Protein AF-A0A6N2I099-F1 (afdb_monomer)

Nearest PDB structures (foldseek):
  7eqi-assembly1_A  TM=3.088E-01  e=4.882E+00  Streptomyces antibioticus

Foldseek 3Di:
DPPFDKAFDQQCLLQQADPPVCPPGGGDPVVNSRRIDGDHPVVVVVDDNGPVNVVVVVVVVVVVVVVVVVVVVVVD

Secondary structure (DSSP, 8-state):
-----EEE-TTTTT--BPPTT-TT-SB-TTTTT-SEEE--TTTGGGPPPPHHHHHHHHHHHHHHHHHHHHHHHHT-

Solvent-accessible surface area (backbone atoms only — not comparable to full-atom values): 4468 Å² total; per-residue (Å²): 131,82,83,68,48,68,43,59,22,81,89,41,42,42,66,10,37,36,59,90,86,42,87,87,40,74,41,18,76,90,42,70,38,65,11,43,38,86,34,50,84,76,54,52,79,72,54,75,83,37,73,54,53,54,52,52,48,50,57,48,51,54,52,51,51,51,54,53,52,51,54,52,62,75,74,108

Radius of gyration: 17.08 Å; Cα contacts (8 Å, |Δi|>4): 87; chains: 1; bounding box: 39×30×46 Å

Structure (mmCIF, N/CA/C/O backbone):
data_AF-A0A6N2I099-F1
#
_entry.id   AF-A0A6N2I099-F1
#
loop_
_atom_site.group_PDB
_atom_site.id
_atom_site.type_symbol
_atom_site.label_atom_id
_atom_site.label_alt_id
_atom_site.label_comp_id
_atom_site.label_asym_id
_atom_site.label_entity_id
_atom_site.label_seq_id
_atom_site.pdbx_PDB_ins_code
_atom_site.Cartn_x
_atom_site.Cartn_y
_atom_site.Cartn_z
_atom_site.occupancy
_atom_site.B_iso_or_equiv
_atom_site.auth_seq_id
_atom_site.auth_comp_id
_atom_site.auth_asym_id
_atom_site.auth_atom_id
_atom_site.pdbx_PDB_model_num
ATOM 1 N N . MET A 1 1 ? 17.181 9.479 14.442 1.00 45.97 1 MET A N 1
ATOM 2 C CA . MET A 1 1 ? 16.649 9.101 13.117 1.00 45.97 1 MET A CA 1
ATOM 3 C C . MET A 1 1 ? 15.270 9.710 12.983 1.00 45.97 1 MET A C 1
ATOM 5 O O . MET A 1 1 ? 14.388 9.323 13.734 1.00 45.97 1 MET A O 1
ATOM 9 N N . THR A 1 2 ? 15.082 10.687 12.102 1.00 56.69 2 THR A N 1
ATOM 10 C CA . THR A 1 2 ? 13.731 11.041 11.659 1.00 56.69 2 THR A CA 1
ATOM 11 C C . THR A 1 2 ? 13.343 9.989 10.628 1.00 56.69 2 THR A C 1
ATOM 13 O O . THR A 1 2 ? 14.019 9.853 9.609 1.00 56.69 2 THR A O 1
ATOM 16 N N . SER A 1 3 ? 12.344 9.157 10.925 1.00 67.25 3 SER A N 1
ATOM 17 C CA . SER A 1 3 ? 11.820 8.213 9.940 1.00 67.25 3 SER A CA 1
ATOM 18 C C . SER A 1 3 ? 11.345 9.020 8.734 1.00 67.25 3 SER A C 1
ATOM 20 O O . SER A 1 3 ? 10.457 9.867 8.849 1.00 67.25 3 SER A O 1
ATOM 22 N N . ARG A 1 4 ? 11.987 8.827 7.580 1.00 71.81 4 ARG A N 1
ATOM 23 C CA . ARG A 1 4 ? 11.469 9.381 6.331 1.00 71.81 4 ARG A CA 1
ATOM 24 C C . ARG A 1 4 ? 10.162 8.657 6.003 1.00 71.81 4 ARG A C 1
ATOM 26 O O . ARG A 1 4 ? 10.077 7.455 6.258 1.00 71.81 4 ARG A O 1
ATOM 33 N N . PRO A 1 5 ? 9.119 9.367 5.547 1.00 85.12 5 PRO A N 1
ATOM 34 C CA . PRO A 1 5 ? 7.865 8.728 5.184 1.00 85.12 5 PRO A CA 1
ATOM 35 C C . PRO A 1 5 ? 8.071 7.813 3.977 1.00 85.12 5 PRO A C 1
ATOM 37 O O . PRO A 1 5 ? 8.790 8.162 3.045 1.00 85.12 5 PRO A O 1
ATOM 40 N N . TRP A 1 6 ? 7.408 6.664 4.001 1.00 87.38 6 TRP A N 1
ATOM 41 C CA . TRP A 1 6 ? 7.391 5.693 2.911 1.00 87.38 6 TRP A CA 1
ATOM 42 C C . TRP A 1 6 ? 5.959 5.533 2.419 1.00 87.38 6 TRP A C 1
ATOM 44 O O . TRP A 1 6 ? 5.027 5.566 3.228 1.00 87.38 6 TRP A O 1
ATOM 54 N N . ALA A 1 7 ? 5.782 5.349 1.117 1.00 87.19 7 ALA A N 1
ATOM 55 C CA . ALA A 1 7 ? 4.501 4.963 0.536 1.00 87.19 7 ALA A CA 1
ATOM 56 C C . ALA A 1 7 ? 4.685 3.794 -0.430 1.00 87.19 7 ALA A C 1
ATOM 58 O O . ALA A 1 7 ? 5.805 3.474 -0.826 1.00 87.19 7 ALA A O 1
ATOM 59 N N . ASP A 1 8 ? 3.576 3.152 -0.787 1.00 89.81 8 ASP A N 1
ATOM 60 C CA . ASP A 1 8 ? 3.573 2.119 -1.816 1.00 89.81 8 ASP A CA 1
ATOM 61 C C . ASP A 1 8 ? 4.100 2.712 -3.134 1.00 89.81 8 ASP A C 1
ATOM 63 O O . ASP A 1 8 ? 3.627 3.756 -3.582 1.00 89.81 8 ASP A O 1
ATOM 67 N N . CYS A 1 9 ? 5.060 2.027 -3.757 1.00 89.00 9 CYS A N 1
ATOM 68 C CA . CYS A 1 9 ? 5.542 2.349 -5.098 1.00 89.00 9 CYS A CA 1
ATOM 69 C C . CYS A 1 9 ? 4.357 2.367 -6.071 1.00 89.00 9 CYS A C 1
ATOM 71 O O . CYS A 1 9 ? 3.587 1.396 -6.112 1.00 89.00 9 CYS A O 1
ATOM 73 N N . SER A 1 10 ? 4.210 3.447 -6.845 1.00 86.06 10 SER A N 1
ATOM 74 C CA . SER A 1 10 ? 3.067 3.637 -7.749 1.00 86.06 10 SER A CA 1
ATOM 75 C C . SER A 1 10 ? 2.996 2.561 -8.826 1.00 86.06 10 SER A C 1
ATOM 77 O O . SER A 1 10 ? 1.904 2.126 -9.186 1.00 86.06 10 SER A O 1
ATOM 79 N N . GLU A 1 11 ? 4.156 2.067 -9.253 1.00 87.44 11 GLU A N 1
ATOM 80 C CA . GLU A 1 11 ? 4.261 1.225 -10.443 1.00 87.44 11 GLU A CA 1
ATOM 81 C C . GLU A 1 11 ? 3.882 -0.220 -10.161 1.00 87.44 11 GLU A C 1
ATOM 83 O O . GLU A 1 11 ? 3.211 -0.866 -10.959 1.00 87.44 11 GLU A O 1
ATOM 88 N N . CYS A 1 12 ? 4.246 -0.715 -8.980 1.00 89.25 12 CYS A N 1
ATOM 89 C CA . CYS A 1 12 ? 3.877 -2.060 -8.540 1.00 89.25 12 CYS A CA 1
ATOM 90 C C . CYS A 1 12 ? 2.739 -2.065 -7.513 1.00 89.25 12 CYS A C 1
ATOM 92 O O . CYS A 1 12 ? 2.434 -3.114 -6.937 1.00 89.25 12 CYS A O 1
ATOM 94 N N . ALA A 1 13 ? 2.150 -0.897 -7.237 1.00 89.25 13 ALA A N 1
ATOM 95 C CA . ALA A 1 13 ? 1.115 -0.677 -6.230 1.00 89.25 13 ALA A CA 1
ATOM 96 C C . ALA A 1 13 ? 1.443 -1.317 -4.865 1.00 89.25 13 ALA A C 1
ATOM 98 O O . ALA A 1 13 ? 0.586 -1.934 -4.228 1.00 89.25 13 ALA A O 1
ATOM 99 N N . GLY A 1 14 ? 2.700 -1.238 -4.424 1.00 90.19 14 GLY A N 1
ATOM 100 C CA . GLY A 1 14 ? 3.106 -1.822 -3.143 1.00 90.19 14 GLY A CA 1
ATOM 101 C C . GLY A 1 14 ? 3.409 -3.321 -3.158 1.00 90.19 14 GLY A C 1
ATOM 102 O O . GLY A 1 14 ? 3.602 -3.910 -2.096 1.00 90.19 14 GLY A O 1
ATOM 103 N N . SER A 1 15 ? 3.389 -3.987 -4.317 1.00 90.69 15 SER A N 1
ATOM 104 C CA . SER A 1 15 ? 3.643 -5.433 -4.392 1.00 90.69 15 SER A CA 1
ATOM 105 C C . SER A 1 15 ? 5.130 -5.790 -4.391 1.00 90.69 15 SER A C 1
ATOM 107 O O . SER A 1 15 ? 5.487 -6.831 -3.850 1.00 90.69 15 SER A O 1
ATOM 109 N N . GLY A 1 16 ? 5.974 -4.945 -4.989 1.00 92.06 16 GLY A N 1
ATOM 110 C CA . GLY A 1 16 ? 7.391 -5.229 -5.238 1.00 92.06 16 GLY A CA 1
ATOM 111 C C . GLY A 1 16 ? 7.644 -6.137 -6.448 1.00 92.06 16 GLY A C 1
ATOM 112 O O 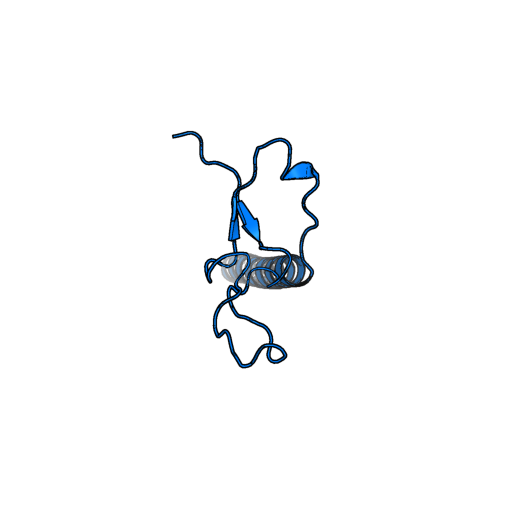. GLY A 1 16 ? 8.782 -6.268 -6.882 1.00 92.06 16 GLY A O 1
ATOM 113 N N . TRP A 1 17 ? 6.612 -6.719 -7.050 1.00 91.81 17 TRP A N 1
ATOM 114 C CA . TRP A 1 17 ? 6.755 -7.593 -8.214 1.00 91.81 17 TRP A CA 1
ATOM 115 C C . TRP A 1 17 ? 6.603 -6.788 -9.499 1.00 91.81 17 TRP A C 1
ATOM 117 O O . TRP A 1 17 ? 5.869 -5.795 -9.529 1.00 91.81 17 TRP A O 1
ATOM 127 N N . ALA A 1 18 ? 7.310 -7.198 -10.547 1.00 88.06 18 ALA A N 1
ATOM 128 C CA . ALA A 1 18 ? 6.951 -6.756 -11.884 1.00 88.06 18 ALA A CA 1
ATOM 129 C C . ALA A 1 18 ? 5.600 -7.388 -12.257 1.00 88.06 18 ALA A C 1
ATOM 131 O O . ALA A 1 18 ? 5.273 -8.485 -11.796 1.00 88.06 18 ALA A O 1
ATOM 132 N N . GLY A 1 19 ? 4.791 -6.669 -13.036 1.00 77.94 19 GLY A N 1
ATOM 133 C CA . GLY A 1 19 ? 3.582 -7.252 -13.613 1.00 7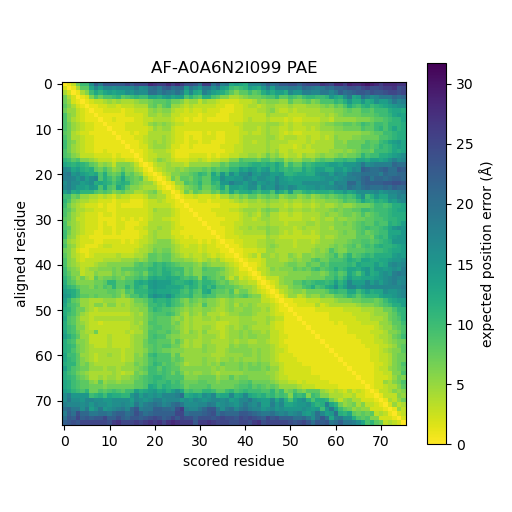7.94 19 GLY A CA 1
ATOM 134 C C . GLY A 1 19 ? 3.932 -8.352 -14.617 1.00 77.94 19 GLY A C 1
ATOM 135 O O . GLY A 1 19 ? 5.058 -8.414 -15.106 1.00 77.94 19 GLY A O 1
ATOM 136 N N . ASP A 1 20 ? 2.946 -9.176 -14.970 1.00 73.31 20 ASP A N 1
ATOM 137 C CA . ASP A 1 20 ? 3.125 -10.286 -15.921 1.00 73.31 20 ASP A CA 1
ATOM 138 C C . ASP A 1 20 ? 3.572 -9.824 -17.327 1.00 73.31 20 ASP A C 1
ATOM 140 O O . ASP A 1 20 ? 4.043 -10.629 -18.131 1.00 73.31 20 ASP A O 1
ATOM 144 N N . ASP A 1 21 ? 3.447 -8.524 -17.616 1.00 69.19 21 ASP A N 1
ATOM 145 C CA . ASP A 1 21 ? 3.798 -7.903 -18.894 1.00 69.19 21 ASP A CA 1
ATOM 146 C C . ASP A 1 21 ? 5.316 -7.735 -19.113 1.00 69.19 21 ASP A C 1
ATOM 148 O O . ASP A 1 21 ? 5.750 -7.600 -20.258 1.00 69.19 21 ASP A O 1
ATOM 152 N N . ASP A 1 22 ? 6.137 -7.756 -18.054 1.00 69.00 22 ASP A N 1
ATOM 153 C CA . ASP A 1 22 ? 7.601 -7.682 -18.160 1.00 69.00 22 ASP A CA 1
ATOM 154 C C . ASP A 1 22 ? 8.245 -9.003 -17.729 1.00 69.00 22 ASP A C 1
ATOM 156 O O . ASP A 1 22 ? 8.734 -9.172 -16.615 1.00 69.00 22 ASP A O 1
ATOM 160 N N . CYS A 1 23 ? 8.266 -9.963 -18.653 1.00 66.69 23 CYS A N 1
ATOM 161 C CA . CYS A 1 23 ? 8.821 -11.297 -18.422 1.00 66.69 23 CYS A CA 1
ATOM 162 C C . CYS A 1 23 ? 10.342 -11.325 -18.176 1.00 66.69 23 CYS A C 1
ATOM 164 O O . CYS A 1 23 ? 10.888 -12.386 -17.864 1.00 66.69 23 CYS A O 1
ATOM 166 N N . LEU A 1 24 ? 11.037 -10.191 -18.323 1.00 74.94 24 LEU A N 1
ATOM 167 C CA . LEU A 1 24 ? 12.482 -10.086 -18.121 1.00 74.94 24 LEU A CA 1
ATOM 168 C C . LEU A 1 24 ? 12.859 -9.646 -16.703 1.00 74.94 24 LEU A C 1
ATOM 170 O O . LEU A 1 24 ? 14.012 -9.834 -16.305 1.00 74.94 24 LEU A O 1
ATOM 174 N N . SER A 1 25 ? 11.920 -9.102 -15.925 1.00 78.75 25 SER A N 1
ATOM 175 C CA . SER A 1 25 ? 12.165 -8.688 -14.546 1.00 78.75 25 SER A CA 1
ATOM 176 C C . SER A 1 25 ? 11.148 -9.332 -13.604 1.00 78.75 25 SER A C 1
ATOM 178 O O . SER A 1 25 ? 9.952 -9.286 -13.822 1.00 78.75 25 SER A O 1
ATOM 180 N N . VAL A 1 26 ? 11.615 -10.001 -12.547 1.00 89.38 26 VAL A N 1
ATOM 181 C CA . VAL A 1 26 ? 10.722 -10.594 -11.527 1.00 89.38 26 VAL A CA 1
ATOM 182 C C . VAL A 1 26 ? 10.281 -9.529 -10.518 1.00 89.38 26 VAL A C 1
ATOM 184 O O . VAL A 1 26 ? 9.162 -9.534 -10.007 1.00 89.38 26 VAL A O 1
ATOM 187 N N . PHE A 1 27 ? 11.180 -8.593 -10.230 1.00 92.88 27 PHE A N 1
ATOM 188 C CA . PHE A 1 27 ? 10.964 -7.519 -9.276 1.00 92.88 27 PHE A CA 1
ATOM 189 C C . PHE A 1 27 ? 10.685 -6.216 -10.002 1.00 92.88 27 PHE A C 1
ATOM 191 O O . PHE A 1 27 ? 11.290 -5.930 -11.033 1.00 92.88 27 PHE A O 1
ATOM 198 N N . CYS A 1 28 ? 9.819 -5.394 -9.415 1.00 91.50 28 CYS A N 1
ATOM 199 C CA . CYS A 1 28 ? 9.563 -4.057 -9.918 1.00 91.50 28 CYS A CA 1
ATOM 200 C C . CYS A 1 28 ? 10.871 -3.263 -9.938 1.00 91.50 28 CYS A C 1
ATOM 202 O O . CYS A 1 28 ? 11.486 -3.042 -8.890 1.00 91.50 28 CYS A O 1
ATOM 204 N N . TRP A 1 29 ? 11.273 -2.825 -11.129 1.00 90.56 29 TRP A N 1
ATOM 205 C CA . TRP A 1 29 ? 12.521 -2.098 -11.343 1.00 90.56 29 TRP A CA 1
ATOM 206 C C . TRP A 1 29 ? 12.520 -0.715 -10.675 1.00 90.56 29 TRP A C 1
ATOM 208 O O . TRP A 1 29 ? 13.572 -0.244 -10.256 1.00 90.56 29 TRP A O 1
ATOM 218 N N . VAL A 1 30 ? 11.348 -0.084 -10.514 1.00 89.25 30 VAL A N 1
ATOM 219 C CA . VAL A 1 30 ? 11.225 1.250 -9.897 1.00 89.25 30 VAL A CA 1
ATOM 220 C C . VAL A 1 30 ? 11.604 1.210 -8.419 1.00 89.25 30 VAL A C 1
ATOM 222 O O . VAL A 1 30 ? 12.401 2.019 -7.951 1.00 89.25 30 VAL A O 1
ATOM 225 N N . CYS A 1 31 ? 11.070 0.235 -7.681 1.00 91.50 31 CYS A N 1
ATOM 226 C CA . CYS A 1 31 ? 11.327 0.093 -6.248 1.00 91.50 31 CYS A CA 1
ATOM 227 C C . CYS A 1 31 ? 12.360 -0.990 -5.914 1.00 91.50 31 CYS A C 1
ATOM 229 O O . CYS A 1 31 ? 12.536 -1.320 -4.742 1.00 91.50 31 CYS A O 1
ATOM 231 N N . ASN A 1 32 ? 13.021 -1.569 -6.922 1.00 91.88 32 ASN A N 1
ATOM 232 C CA . ASN A 1 32 ? 13.960 -2.687 -6.783 1.00 91.88 32 ASN A CA 1
ATOM 233 C C . ASN A 1 32 ? 13.419 -3.828 -5.903 1.00 91.88 32 ASN A C 1
ATOM 235 O O . ASN A 1 32 ? 14.125 -4.367 -5.052 1.00 91.88 32 ASN A O 1
ATOM 239 N N . GLY A 1 33 ? 12.140 -4.165 -6.060 1.00 92.50 33 GLY A N 1
ATOM 240 C CA . GLY A 1 33 ? 11.506 -5.235 -5.288 1.00 92.50 33 GLY A CA 1
ATOM 241 C C . GLY A 1 33 ? 11.000 -4.859 -3.895 1.00 92.50 33 GLY A C 1
ATOM 242 O O . GLY A 1 33 ? 10.310 -5.662 -3.272 1.00 92.50 33 GLY A O 1
ATOM 243 N N . ALA A 1 34 ? 11.277 -3.652 -3.394 1.00 93.00 34 ALA A N 1
ATOM 244 C CA . ALA A 1 34 ? 10.890 -3.262 -2.035 1.00 93.00 34 ALA A CA 1
ATOM 245 C C . ALA A 1 34 ? 9.377 -3.047 -1.866 1.00 93.00 34 ALA A C 1
ATOM 247 O O . ALA A 1 34 ? 8.856 -3.100 -0.754 1.00 93.00 34 ALA A O 1
ATOM 248 N N . GLY A 1 35 ? 8.677 -2.727 -2.957 1.00 91.94 35 GLY A N 1
ATOM 249 C CA . GLY A 1 35 ? 7.278 -2.305 -2.935 1.00 91.94 35 GLY A CA 1
ATOM 250 C C . GLY A 1 35 ? 7.061 -0.902 -2.361 1.00 91.94 35 GLY A C 1
ATOM 251 O O . GLY A 1 35 ? 5.961 -0.378 -2.469 1.00 91.94 35 GLY A O 1
ATOM 252 N N . LEU A 1 36 ? 8.082 -0.256 -1.800 1.00 90.38 36 LEU A N 1
ATOM 253 C CA . LEU A 1 36 ? 7.969 1.048 -1.154 1.00 90.38 36 LEU A CA 1
ATOM 254 C C . LEU A 1 36 ? 8.916 2.066 -1.786 1.00 90.38 36 LEU A C 1
ATOM 256 O O . LEU A 1 36 ? 10.022 1.722 -2.202 1.00 90.38 36 LEU A O 1
ATOM 260 N N . GLU A 1 37 ? 8.491 3.323 -1.791 1.00 88.56 37 GLU A N 1
ATOM 261 C CA . GLU A 1 37 ? 9.297 4.475 -2.177 1.00 88.56 37 GLU A CA 1
ATOM 262 C C . GLU A 1 37 ? 9.478 5.425 -0.999 1.00 88.56 37 GLU A C 1
ATOM 264 O O . GLU A 1 37 ? 8.549 5.703 -0.233 1.00 88.56 37 GLU A O 1
ATOM 269 N N . GLU A 1 38 ? 10.707 5.916 -0.851 1.00 88.56 38 GLU A N 1
ATOM 270 C CA . GLU A 1 38 ? 11.033 6.904 0.162 1.00 88.56 38 GLU A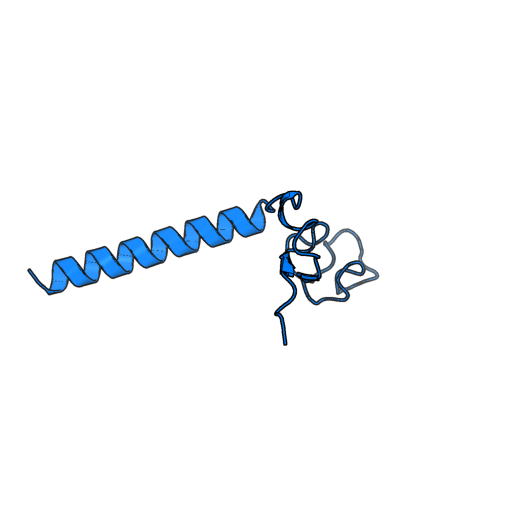 CA 1
ATOM 271 C C . GLU A 1 38 ? 10.569 8.285 -0.302 1.00 88.56 38 GLU A C 1
ATOM 273 O O . GLU A 1 38 ? 10.873 8.744 -1.405 1.00 88.56 38 GLU A O 1
ATOM 278 N N . HIS A 1 39 ? 9.868 8.987 0.576 1.00 84.75 39 HIS A N 1
ATOM 279 C CA . HIS A 1 39 ? 9.385 10.328 0.324 1.00 84.75 39 HIS A CA 1
ATOM 280 C C . HIS A 1 39 ? 9.975 11.327 1.310 1.00 84.75 39 HIS A C 1
ATOM 282 O O . HIS A 1 39 ? 10.406 11.022 2.423 1.00 84.75 39 HIS A O 1
ATOM 288 N N . THR A 1 40 ? 9.928 12.590 0.908 1.00 84.69 40 THR A N 1
ATOM 289 C CA . THR A 1 40 ? 10.025 13.695 1.855 1.00 84.69 40 THR A CA 1
ATOM 290 C C . THR A 1 40 ? 8.652 13.948 2.474 1.00 84.69 40 THR A C 1
ATOM 292 O O . THR A 1 40 ? 7.616 13.645 1.878 1.00 84.69 40 THR A O 1
ATOM 295 N N . ALA A 1 41 ? 8.616 14.589 3.644 1.00 79.31 41 ALA A N 1
ATOM 296 C CA . ALA A 1 41 ? 7.354 14.989 4.271 1.00 79.31 41 ALA A CA 1
ATOM 297 C C . ALA A 1 41 ? 6.472 15.869 3.362 1.00 79.31 41 ALA A C 1
ATOM 299 O O . ALA A 1 41 ? 5.257 15.862 3.504 1.00 79.31 41 ALA A O 1
ATOM 300 N N . ARG A 1 42 ? 7.063 16.609 2.411 1.00 79.62 42 ARG A N 1
ATOM 301 C CA . ARG A 1 42 ? 6.311 17.428 1.448 1.00 79.62 42 ARG A CA 1
ATOM 302 C C . ARG A 1 42 ? 5.776 16.621 0.265 1.00 79.62 42 ARG A C 1
ATOM 304 O O . ARG A 1 42 ? 4.705 16.939 -0.232 1.00 79.62 42 ARG A O 1
ATOM 311 N N . SER A 1 43 ? 6.492 15.591 -0.187 1.00 78.75 43 SER A N 1
ATOM 312 C CA . SER A 1 43 ? 6.085 14.809 -1.362 1.00 78.75 43 SER A CA 1
ATOM 313 C C . SER A 1 43 ? 5.018 13.763 -1.040 1.00 78.75 43 SER A C 1
ATOM 315 O O . SER A 1 43 ? 4.175 13.490 -1.886 1.00 78.75 43 SER A O 1
ATOM 317 N N . VAL A 1 44 ? 4.995 13.226 0.186 1.00 76.50 44 VAL A N 1
ATOM 318 C CA . VAL A 1 44 ? 4.011 12.199 0.578 1.00 76.50 44 VAL A CA 1
ATOM 319 C C . VAL A 1 44 ? 2.566 12.711 0.551 1.00 76.50 44 VAL A C 1
ATOM 321 O O . VAL A 1 44 ? 1.651 11.951 0.266 1.00 76.50 44 VAL A O 1
ATOM 324 N N . VAL A 1 45 ? 2.345 14.010 0.783 1.00 69.88 45 VAL A N 1
ATOM 325 C CA . VAL A 1 45 ? 0.999 14.619 0.783 1.00 69.88 45 VAL A CA 1
ATOM 326 C C . VAL A 1 45 ? 0.363 14.596 -0.612 1.00 69.88 45 VAL A C 1
ATOM 328 O O . VAL A 1 45 ? -0.856 14.580 -0.743 1.00 69.88 45 VAL A O 1
ATOM 331 N N . HIS A 1 46 ? 1.193 14.569 -1.656 1.00 66.25 46 HIS A N 1
ATOM 332 C CA . HIS A 1 46 ? 0.759 14.483 -3.048 1.00 66.25 46 HIS A CA 1
ATOM 333 C C . HIS A 1 46 ? 0.810 13.052 -3.599 1.00 66.25 46 HIS A C 1
ATOM 335 O O . HIS A 1 46 ? 0.420 12.830 -4.745 1.00 66.25 46 HIS A O 1
ATOM 341 N N . ALA A 1 47 ? 1.279 12.080 -2.808 1.00 69.25 47 ALA A N 1
ATOM 342 C CA . ALA A 1 47 ? 1.319 10.690 -3.229 1.00 69.25 47 ALA A CA 1
ATOM 343 C C . ALA A 1 47 ? -0.113 10.157 -3.358 1.00 69.25 47 ALA A C 1
ATOM 345 O O . ALA A 1 47 ? -0.924 10.231 -2.430 1.00 69.25 47 ALA A O 1
ATOM 346 N N . THR A 1 48 ? -0.437 9.615 -4.529 1.00 71.19 48 THR A N 1
ATOM 347 C CA . THR A 1 48 ? -1.750 9.010 -4.747 1.00 71.19 48 THR A CA 1
ATOM 348 C C . THR A 1 48 ? -1.797 7.672 -4.021 1.00 71.19 48 THR A C 1
ATOM 350 O O . THR A 1 48 ? -1.000 6.781 -4.297 1.00 71.19 48 THR A O 1
ATOM 353 N N . VAL A 1 49 ? -2.750 7.507 -3.102 1.00 78.62 49 VAL A N 1
ATOM 354 C CA . VAL A 1 49 ? -2.976 6.216 -2.437 1.00 78.62 49 VAL A CA 1
ATOM 355 C C . VAL A 1 49 ? -3.401 5.183 -3.482 1.00 78.62 49 VAL A C 1
ATOM 357 O O . VAL A 1 49 ? -4.446 5.356 -4.117 1.00 78.62 49 VAL A O 1
ATOM 360 N N . SER A 1 50 ? -2.620 4.112 -3.640 1.00 79.44 50 SER A N 1
ATOM 361 C CA . SER A 1 50 ? -2.882 3.091 -4.657 1.00 79.44 50 SER A CA 1
ATOM 362 C C . SER A 1 50 ? -4.183 2.322 -4.381 1.00 79.44 50 SER A C 1
ATOM 364 O O . SER A 1 50 ? -4.611 2.160 -3.232 1.00 79.44 50 SER A O 1
ATOM 366 N N . THR A 1 51 ? -4.812 1.789 -5.434 1.00 84.25 51 THR A N 1
ATOM 367 C CA . THR A 1 51 ? -6.013 0.941 -5.315 1.00 84.25 51 THR A CA 1
ATOM 368 C C . THR A 1 51 ? -5.765 -0.265 -4.405 1.00 84.25 51 THR A C 1
ATOM 370 O O . THR A 1 51 ? -6.617 -0.613 -3.586 1.00 84.25 51 THR A O 1
ATOM 373 N N . ARG A 1 52 ? -4.569 -0.863 -4.474 1.00 84.00 52 ARG A N 1
ATOM 374 C CA . ARG A 1 52 ? -4.169 -1.985 -3.618 1.00 84.00 52 ARG A CA 1
ATOM 375 C C . ARG A 1 52 ? -4.036 -1.573 -2.153 1.00 84.00 52 ARG A C 1
ATOM 377 O O . ARG A 1 52 ? -4.501 -2.308 -1.282 1.00 84.00 52 ARG A O 1
ATOM 384 N N . THR A 1 53 ? -3.472 -0.399 -1.867 1.00 83.44 53 THR A N 1
ATOM 385 C CA . THR A 1 53 ? -3.412 0.150 -0.502 1.00 83.44 53 THR A CA 1
ATOM 386 C C . THR A 1 53 ? -4.819 0.318 0.073 1.00 83.44 53 THR A C 1
ATOM 388 O O . THR A 1 53 ? -5.076 -0.096 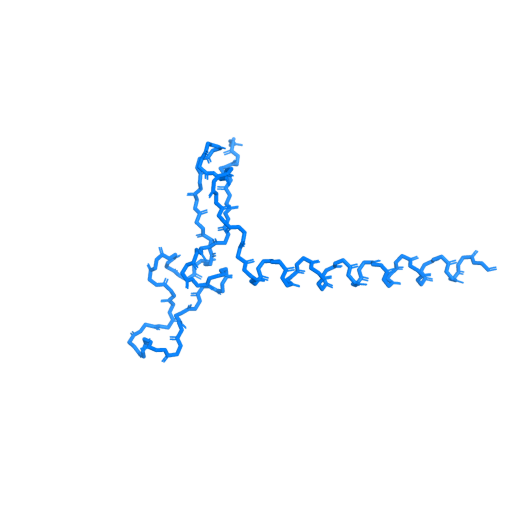1.203 1.00 83.44 53 THR A O 1
ATOM 391 N N . ARG A 1 54 ? -5.761 0.854 -0.718 1.00 87.12 54 ARG A N 1
ATOM 392 C CA . ARG A 1 54 ? -7.169 1.009 -0.307 1.00 87.12 54 ARG A CA 1
ATOM 393 C C . ARG A 1 54 ? -7.835 -0.337 -0.024 1.00 87.12 54 ARG A C 1
ATOM 395 O O . ARG A 1 54 ? -8.497 -0.475 0.999 1.00 87.12 54 ARG A O 1
ATOM 402 N N . ALA A 1 55 ? -7.615 -1.337 -0.875 1.00 89.62 55 ALA A N 1
ATOM 403 C CA . ALA A 1 55 ? -8.142 -2.685 -0.663 1.00 89.62 55 ALA A CA 1
ATOM 404 C C . ALA A 1 55 ? -7.582 -3.333 0.618 1.00 89.62 55 ALA A C 1
ATOM 406 O O . ALA A 1 55 ? -8.330 -3.924 1.394 1.00 89.62 55 ALA A O 1
ATOM 407 N N . ARG A 1 56 ? -6.276 -3.172 0.886 1.00 88.31 56 ARG A N 1
ATOM 408 C CA . ARG A 1 56 ? -5.645 -3.646 2.131 1.00 88.31 56 ARG A CA 1
ATOM 409 C C . ARG A 1 56 ? -6.228 -2.959 3.361 1.00 88.31 56 ARG A C 1
ATOM 411 O O . ARG A 1 56 ? -6.463 -3.638 4.358 1.00 88.31 56 ARG A O 1
ATOM 418 N N . LEU A 1 57 ? -6.458 -1.646 3.288 1.00 90.38 57 LEU A N 1
ATOM 419 C CA . LEU A 1 57 ? -7.086 -0.883 4.365 1.00 90.38 57 LEU A CA 1
ATOM 420 C C . LEU A 1 57 ? -8.501 -1.399 4.643 1.00 90.38 57 LEU A C 1
ATOM 422 O O . LEU A 1 57 ? -8.800 -1.711 5.788 1.00 90.38 57 LEU A O 1
ATOM 426 N N . HIS A 1 58 ? -9.324 -1.570 3.606 1.00 95.31 58 HIS A N 1
ATOM 427 C CA . HIS A 1 58 ? -10.684 -2.096 3.740 1.00 95.31 58 HIS A CA 1
ATOM 428 C C . HIS A 1 58 ? -10.705 -3.471 4.417 1.00 95.31 58 HIS A C 1
ATOM 430 O O . HIS A 1 58 ? -11.334 -3.636 5.458 1.00 95.31 58 HIS A O 1
ATOM 436 N N . ALA A 1 59 ? -9.926 -4.425 3.898 1.00 95.31 59 ALA A N 1
ATOM 437 C CA . ALA A 1 59 ? -9.836 -5.772 4.463 1.00 95.31 59 ALA A CA 1
ATOM 438 C C . ALA A 1 59 ? -9.298 -5.775 5.905 1.00 95.31 59 ALA A C 1
ATOM 440 O O . ALA A 1 59 ? -9.631 -6.638 6.717 1.00 95.31 59 ALA A O 1
ATOM 441 N N . TYR A 1 60 ? -8.416 -4.832 6.243 1.00 95.19 60 TYR A N 1
ATOM 442 C CA . TYR A 1 60 ? -7.936 -4.671 7.610 1.00 95.19 60 TYR A CA 1
ATOM 443 C C . TYR A 1 60 ? -9.032 -4.136 8.535 1.00 95.19 60 TYR A C 1
ATOM 445 O O . TYR A 1 60 ? -9.232 -4.704 9.608 1.00 95.19 60 TYR A O 1
ATOM 453 N N . THR A 1 61 ? -9.773 -3.114 8.105 1.00 96.69 61 THR A N 1
ATOM 454 C CA . THR A 1 61 ? -10.921 -2.580 8.841 1.00 96.69 61 THR A CA 1
ATOM 455 C C . THR A 1 61 ? -11.983 -3.651 9.068 1.00 96.69 61 THR A C 1
ATOM 457 O O . THR A 1 61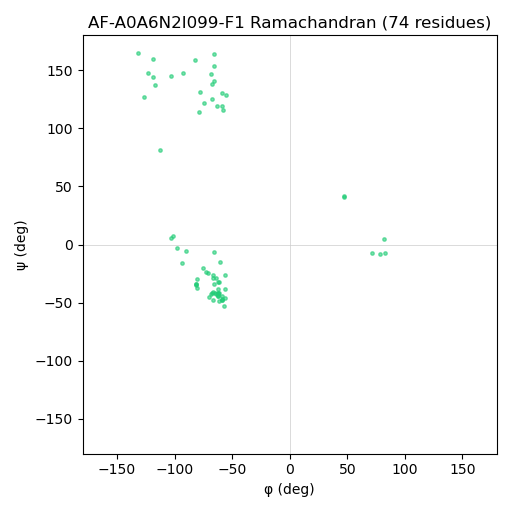 ? -12.384 -3.835 10.208 1.00 96.69 61 THR A O 1
ATOM 460 N N . GLU A 1 62 ? -12.367 -4.420 8.046 1.00 97.50 62 GLU A N 1
ATOM 461 C CA . GLU A 1 62 ? -13.342 -5.515 8.184 1.00 97.50 62 GLU A CA 1
ATOM 462 C C . GLU A 1 62 ? -12.915 -6.543 9.237 1.00 97.50 62 GLU A C 1
ATOM 464 O O . GLU A 1 62 ? -13.703 -6.911 10.109 1.00 97.50 62 GLU A O 1
ATOM 469 N N . ARG A 1 63 ? -11.645 -6.972 9.205 1.00 96.75 63 ARG A N 1
ATOM 470 C CA . ARG A 1 63 ? -11.106 -7.913 10.198 1.00 96.75 63 ARG A CA 1
ATOM 471 C C . ARG A 1 63 ? -11.125 -7.343 11.610 1.00 96.75 63 ARG A C 1
ATOM 473 O O . ARG A 1 63 ? -11.502 -8.054 12.537 1.00 96.75 63 ARG A O 1
ATOM 480 N N . LEU A 1 64 ? -10.715 -6.087 11.784 1.00 96.88 64 LEU A N 1
ATOM 481 C CA . LEU A 1 64 ? -10.741 -5.442 13.096 1.00 96.88 64 LEU A CA 1
ATOM 482 C C . LEU A 1 64 ? -12.169 -5.272 13.611 1.00 96.88 64 LEU A C 1
ATOM 484 O O . LEU A 1 64 ? -12.418 -5.521 14.786 1.00 96.88 64 LEU A O 1
ATOM 488 N N . THR A 1 65 ? -13.107 -4.887 12.746 1.00 96.56 65 THR A N 1
ATOM 489 C CA . THR A 1 65 ? -14.523 -4.782 13.105 1.00 96.56 65 THR A CA 1
ATOM 490 C C . THR A 1 65 ? -15.052 -6.123 13.600 1.00 96.56 65 THR A C 1
ATOM 492 O O . THR A 1 65 ? -15.638 -6.158 14.676 1.00 96.56 65 THR A O 1
ATOM 495 N N . ALA A 1 66 ? -14.778 -7.222 12.889 1.00 94.81 66 ALA A N 1
ATOM 496 C CA . ALA A 1 66 ? -15.180 -8.558 13.327 1.00 94.81 66 ALA A CA 1
ATOM 497 C C . ALA A 1 66 ? -14.591 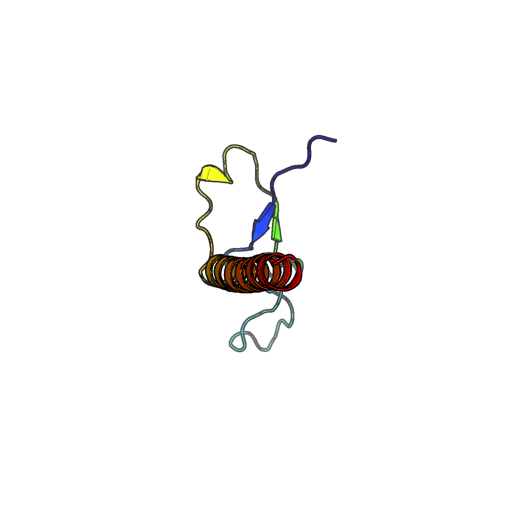-8.918 14.703 1.00 94.81 66 ALA A C 1
ATOM 499 O O . ALA A 1 66 ? -15.327 -9.320 15.596 1.00 94.81 66 ALA A O 1
ATOM 500 N N . GLN A 1 67 ? -13.291 -8.684 14.918 1.00 94.81 67 GLN A N 1
ATOM 501 C CA . GLN A 1 67 ? -12.633 -8.968 16.202 1.00 94.81 67 GLN A CA 1
ATOM 502 C C . GLN A 1 67 ? -13.215 -8.162 17.367 1.00 94.81 67 GLN A C 1
ATOM 504 O O . GLN A 1 67 ? -13.388 -8.694 18.461 1.00 94.81 67 GLN A O 1
ATOM 509 N N . VAL A 1 68 ? -13.511 -6.878 17.147 1.00 95.00 68 VAL A N 1
ATOM 510 C CA . VAL A 1 68 ? -14.122 -6.021 18.170 1.00 95.00 68 VAL A CA 1
ATOM 511 C C . VAL A 1 68 ? -15.558 -6.461 18.453 1.00 95.00 68 VAL A C 1
ATOM 513 O O . VAL A 1 68 ? -15.941 -6.541 19.616 1.00 95.00 68 VAL A O 1
ATOM 516 N N . SER A 1 69 ? -16.342 -6.784 17.423 1.00 91.62 69 SER A N 1
ATOM 517 C CA . SER A 1 69 ? -17.708 -7.294 17.585 1.00 91.62 69 SER A CA 1
ATOM 518 C C . SER A 1 69 ? -17.748 -8.626 18.336 1.00 91.62 69 SER A C 1
ATOM 520 O O . SER A 1 69 ? -18.542 -8.760 19.265 1.00 91.62 69 SER A O 1
ATOM 522 N N . ASP A 1 70 ? -16.864 -9.567 18.004 1.00 87.31 70 ASP A N 1
ATOM 523 C CA . ASP A 1 70 ? -16.753 -10.854 18.699 1.00 87.31 70 ASP A CA 1
ATOM 524 C C . ASP A 1 70 ? -16.332 -10.665 20.161 1.00 87.31 70 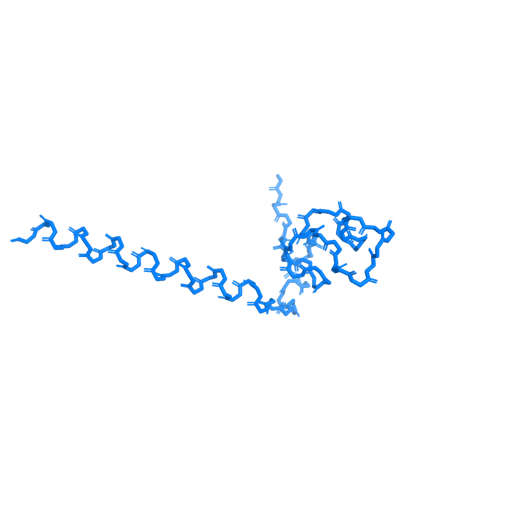ASP A C 1
ATOM 526 O O . ASP A 1 70 ? -16.906 -11.277 21.059 1.00 87.31 70 ASP A O 1
ATOM 530 N N . ALA A 1 71 ? -15.373 -9.772 20.432 1.00 82.38 71 ALA A N 1
ATOM 531 C CA . ALA A 1 71 ? -14.946 -9.467 21.797 1.00 82.38 71 ALA A CA 1
ATOM 532 C C . ALA A 1 71 ? -16.082 -8.873 22.647 1.00 82.38 71 ALA A C 1
ATOM 534 O O . ALA 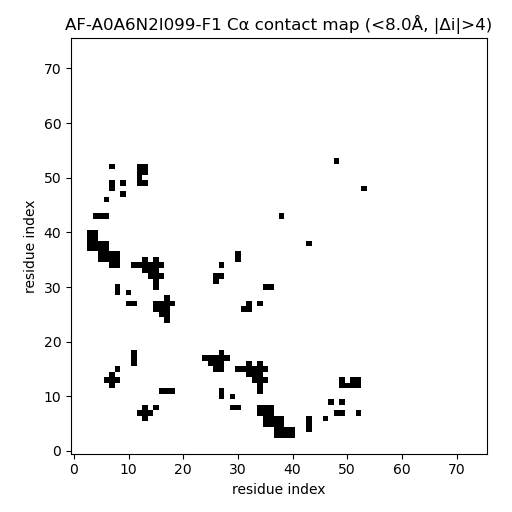A 1 71 ? -16.213 -9.215 23.822 1.00 82.38 71 ALA A O 1
ATOM 535 N N . VAL A 1 72 ? -16.920 -8.014 22.059 1.00 80.00 72 VAL A N 1
ATOM 536 C CA . VAL A 1 72 ? -18.116 -7.476 22.725 1.00 80.00 72 VAL A CA 1
ATOM 537 C C . VAL A 1 72 ? -19.154 -8.576 22.957 1.00 80.00 72 VAL A C 1
ATOM 539 O O . VAL A 1 72 ? -19.732 -8.632 24.038 1.00 80.00 72 VAL A O 1
ATOM 542 N N . ALA A 1 73 ? -19.366 -9.469 21.988 1.00 67.12 73 ALA A N 1
ATOM 543 C CA . ALA A 1 73 ? -20.316 -10.574 22.109 1.00 67.12 73 ALA A CA 1
ATOM 544 C C . ALA A 1 73 ? -19.909 -11.609 23.173 1.00 67.12 73 ALA A C 1
ATOM 546 O O . ALA A 1 73 ? -20.775 -12.165 23.835 1.00 67.12 73 ALA A O 1
ATOM 547 N N . VAL A 1 74 ? -18.609 -11.852 23.367 1.00 69.69 74 VAL A N 1
ATOM 548 C CA . VAL A 1 74 ? -18.085 -12.741 24.425 1.00 69.69 74 VAL A CA 1
ATOM 549 C C . VAL A 1 74 ? -18.195 -12.115 25.824 1.00 69.69 74 VAL A C 1
ATOM 551 O O . VAL A 1 74 ? -18.210 -12.838 26.819 1.00 69.69 74 VAL A O 1
ATOM 554 N N . ALA A 1 75 ? -18.257 -10.786 25.922 1.00 64.88 75 ALA A N 1
ATOM 555 C CA . ALA A 1 75 ? -18.341 -10.061 27.191 1.00 64.88 75 ALA A CA 1
ATOM 556 C C . ALA A 1 75 ? -19.782 -9.803 27.685 1.00 64.88 75 ALA A C 1
ATOM 558 O O . ALA A 1 75 ? -19.940 -9.264 28.784 1.00 64.88 75 ALA A O 1
ATOM 559 N N . ALA A 1 76 ? -20.800 -10.141 26.884 1.00 56.94 76 ALA A N 1
ATOM 560 C CA . ALA A 1 76 ? -22.228 -9.946 27.164 1.00 56.94 76 ALA A CA 1
ATOM 561 C C . ALA A 1 76 ? -22.903 -11.240 27.644 1.00 56.94 76 ALA A C 1
ATOM 563 O O . ALA A 1 76 ? -23.817 -11.128 28.492 1.00 56.94 76 ALA A O 1
#

Mean predicted aligned error: 7.51 Å

Sequence (76 aa):
MTSRPWADCSECAGSGWAGDDDCLSVFCWVCNGAGLEEHTARSVVHATVSTRTRARLHAYT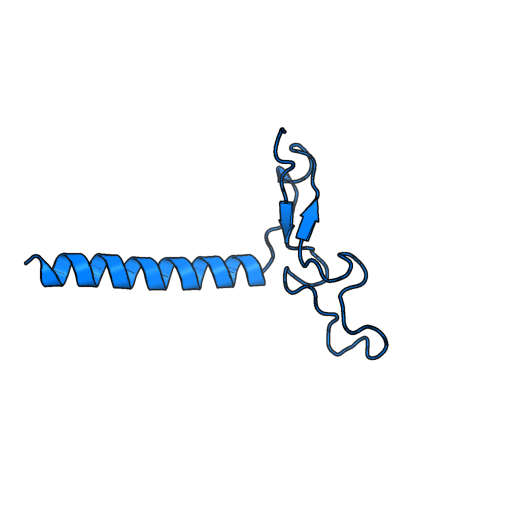ERLTAQVSDAVAVAA

pLDDT: mean 83.64, std 10.92, range [45.97, 97.5]